Protein AF-A0A444HEC3-F1 (afdb_monomer_lite)

Structure (mmCIF, N/CA/C/O backbone):
data_AF-A0A444HEC3-F1
#
_entry.id   AF-A0A444HEC3-F1
#
loop_
_atom_site.group_PDB
_atom_site.id
_atom_site.type_symbol
_atom_site.label_atom_id
_atom_site.label_alt_id
_atom_site.label_comp_id
_atom_site.label_asym_id
_atom_site.label_entity_id
_atom_site.label_seq_id
_atom_site.pdbx_PDB_ins_code
_atom_site.Cartn_x
_atom_site.Cartn_y
_atom_site.Cartn_z
_atom_site.occupancy
_atom_site.B_iso_or_equiv
_atom_site.auth_seq_id
_atom_site.auth_comp_id
_atom_site.auth_asym_id
_atom_site.auth_atom_id
_atom_site.pdbx_PDB_model_num
ATOM 1 N N . MET A 1 1 ? -17.059 1.875 -1.170 1.00 78.69 1 MET A N 1
ATOM 2 C CA . MET A 1 1 ? -15.644 1.517 -1.378 1.00 78.69 1 MET A CA 1
ATOM 3 C C . MET A 1 1 ? -14.846 2.802 -1.392 1.00 78.69 1 MET A C 1
ATOM 5 O O . MET A 1 1 ? -15.307 3.768 -1.992 1.00 78.69 1 MET A O 1
ATOM 9 N N . ILE A 1 2 ? -13.735 2.839 -0.663 1.00 84.50 2 ILE A N 1
ATOM 10 C CA . ILE A 1 2 ? -12.868 4.011 -0.528 1.00 84.50 2 ILE A CA 1
ATOM 11 C C . ILE A 1 2 ? -11.611 3.725 -1.351 1.00 84.50 2 ILE A C 1
ATOM 13 O O . ILE A 1 2 ? -10.853 2.826 -0.981 1.00 84.50 2 ILE A O 1
ATOM 17 N N . PRO A 1 3 ? -11.403 4.428 -2.474 1.00 86.25 3 PRO A N 1
ATOM 18 C CA . PRO A 1 3 ? -10.212 4.248 -3.284 1.00 86.25 3 PRO A CA 1
ATOM 19 C C . PRO A 1 3 ? -9.025 4.979 -2.648 1.00 86.25 3 PRO A C 1
ATOM 21 O O . PRO A 1 3 ? -9.137 6.129 -2.219 1.00 86.25 3 PRO A O 1
ATOM 24 N N . TYR A 1 4 ? -7.869 4.329 -2.630 1.00 83.88 4 TYR A N 1
ATOM 25 C CA . TYR A 1 4 ? -6.601 4.911 -2.217 1.00 83.88 4 TYR A CA 1
ATOM 26 C C . TYR A 1 4 ? -5.529 4.583 -3.244 1.00 83.88 4 TYR A C 1
ATOM 28 O O . TYR A 1 4 ? -5.390 3.432 -3.651 1.00 83.88 4 TYR A O 1
ATOM 36 N N . GLN A 1 5 ? -4.749 5.583 -3.636 1.00 86.12 5 GLN A N 1
ATOM 37 C CA . GLN A 1 5 ? -3.659 5.399 -4.581 1.00 86.12 5 GLN A CA 1
ATOM 38 C C . GLN A 1 5 ? -2.347 5.856 -3.958 1.00 86.12 5 GLN A C 1
ATOM 40 O O . GLN A 1 5 ? -2.259 6.966 -3.431 1.00 86.12 5 GLN A O 1
ATOM 45 N N . ILE A 1 6 ? -1.312 5.028 -4.083 1.00 81.88 6 ILE A N 1
ATOM 46 C CA . ILE A 1 6 ? 0.049 5.399 -3.712 1.00 81.88 6 ILE A CA 1
ATOM 47 C C . ILE A 1 6 ? 1.045 5.041 -4.809 1.00 81.88 6 ILE A C 1
ATOM 49 O O . ILE A 1 6 ? 1.060 3.930 -5.334 1.00 81.88 6 ILE A O 1
ATOM 53 N N . THR A 1 7 ? 1.907 6.002 -5.129 1.00 84.50 7 THR A N 1
ATOM 54 C CA . THR A 1 7 ? 2.967 5.857 -6.125 1.00 84.50 7 THR A CA 1
ATOM 55 C C . THR A 1 7 ? 4.303 5.703 -5.418 1.00 84.50 7 THR A C 1
ATOM 57 O O . THR A 1 7 ? 4.728 6.588 -4.677 1.00 84.50 7 THR A O 1
ATOM 60 N N . ILE A 1 8 ? 4.978 4.584 -5.658 1.00 80.62 8 ILE A N 1
ATOM 61 C CA . ILE A 1 8 ? 6.290 4.271 -5.096 1.00 80.62 8 ILE A CA 1
ATOM 62 C C . ILE A 1 8 ? 7.302 4.173 -6.235 1.00 80.62 8 ILE A C 1
ATOM 64 O O . ILE A 1 8 ? 7.054 3.435 -7.186 1.00 80.62 8 ILE A O 1
ATOM 68 N N . PRO A 1 9 ? 8.463 4.843 -6.154 1.00 81.94 9 PRO A N 1
ATOM 69 C CA . PRO A 1 9 ? 9.528 4.650 -7.132 1.00 81.94 9 PRO A CA 1
ATOM 70 C C . PRO A 1 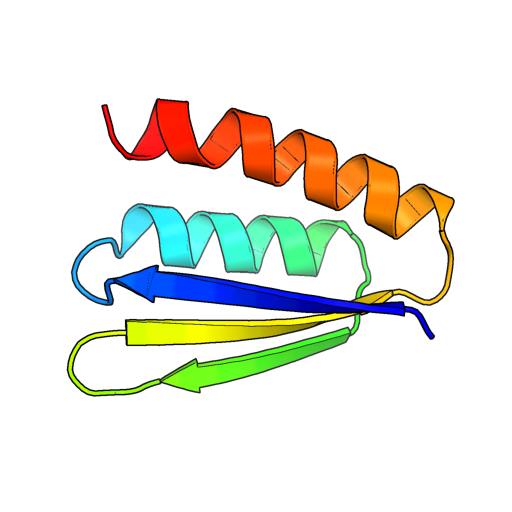9 ? 9.929 3.172 -7.208 1.00 81.94 9 PRO A C 1
ATOM 72 O O . PRO A 1 9 ? 10.191 2.544 -6.180 1.00 81.94 9 PRO A O 1
ATOM 75 N N . THR A 1 10 ? 9.999 2.605 -8.411 1.00 78.69 10 THR A N 1
ATOM 76 C CA . THR A 1 10 ? 10.302 1.180 -8.647 1.00 78.69 10 THR A CA 1
ATOM 77 C C . THR A 1 10 ? 11.662 0.778 -8.067 1.00 78.69 10 THR A C 1
ATOM 79 O O . THR A 1 10 ? 11.837 -0.354 -7.609 1.00 78.69 10 THR A O 1
ATOM 82 N N . GLU A 1 11 ? 12.603 1.721 -7.996 1.00 76.75 11 GLU A N 1
ATOM 83 C CA . GLU A 1 11 ? 13.916 1.550 -7.366 1.00 76.75 11 GLU A CA 1
ATOM 84 C C . GLU A 1 11 ? 13.816 1.200 -5.867 1.00 76.75 11 GLU A C 1
ATOM 86 O O . GLU A 1 11 ? 14.666 0.488 -5.331 1.00 76.75 11 GLU A O 1
ATOM 91 N N . LYS A 1 12 ? 12.726 1.593 -5.189 1.00 73.50 12 LYS A N 1
ATOM 92 C CA . LYS A 1 12 ? 12.461 1.297 -3.772 1.00 73.50 12 LYS A CA 1
ATOM 93 C C . LYS A 1 12 ? 11.778 -0.064 -3.593 1.00 73.50 12 LYS A C 1
ATOM 95 O O . LYS A 1 12 ? 10.682 -0.171 -3.038 1.00 73.50 12 LYS A O 1
ATOM 100 N N . LYS A 1 13 ? 12.449 -1.138 -4.033 1.00 70.62 13 LYS A N 1
ATOM 101 C CA . LYS A 1 13 ? 11.958 -2.534 -3.945 1.00 70.62 13 LYS A CA 1
ATOM 102 C C . LYS A 1 13 ? 11.491 -2.937 -2.537 1.00 70.62 13 LYS A C 1
ATOM 104 O O . LYS A 1 13 ? 10.475 -3.616 -2.413 1.00 70.62 13 LYS A O 1
ATOM 109 N N . THR A 1 14 ? 12.177 -2.486 -1.487 1.00 75.31 14 THR A N 1
ATOM 110 C CA . THR A 1 14 ? 11.824 -2.778 -0.085 1.00 75.31 14 THR A CA 1
ATOM 111 C C . THR A 1 14 ? 10.472 -2.180 0.313 1.00 75.31 14 THR A C 1
ATOM 113 O O . THR A 1 14 ? 9.675 -2.829 0.989 1.00 75.31 14 THR A O 1
ATOM 116 N N . LEU A 1 15 ? 10.183 -0.958 -0.145 1.00 71.38 15 LEU A N 1
ATOM 117 C CA . LEU A 1 15 ? 8.913 -0.280 0.114 1.00 71.38 15 LEU A CA 1
ATOM 118 C C . LEU A 1 15 ? 7.767 -0.964 -0.648 1.00 71.38 15 LEU A C 1
ATOM 120 O O . LEU A 1 15 ? 6.700 -1.185 -0.083 1.00 71.38 15 LEU A O 1
ATOM 124 N N . ASN A 1 16 ? 8.027 -1.403 -1.883 1.00 77.44 16 ASN A N 1
ATOM 125 C CA . ASN A 1 16 ? 7.096 -2.218 -2.669 1.00 77.44 16 ASN A CA 1
ATOM 126 C C . ASN A 1 16 ? 6.710 -3.530 -1.962 1.00 77.44 16 ASN A C 1
ATOM 128 O O . ASN A 1 16 ? 5.531 -3.861 -1.862 1.00 77.44 16 ASN A O 1
ATOM 132 N N . GLN A 1 17 ?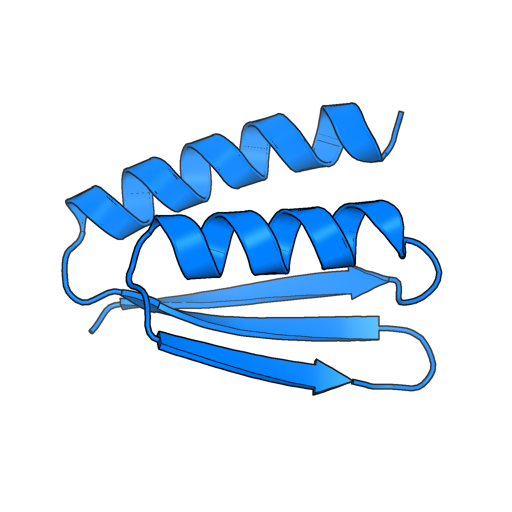 7.689 -4.271 -1.435 1.00 74.44 17 GLN A N 1
ATOM 133 C CA . GLN A 1 17 ? 7.428 -5.526 -0.719 1.00 74.44 17 GLN A CA 1
ATOM 134 C C . GLN A 1 17 ? 6.615 -5.308 0.559 1.00 74.44 17 GLN A C 1
ATOM 136 O O . GLN A 1 17 ? 5.679 -6.058 0.831 1.00 74.44 17 GLN A O 1
ATOM 141 N N . LYS A 1 18 ? 6.931 -4.262 1.329 1.00 74.00 18 LYS A N 1
ATOM 142 C CA . LYS A 1 18 ? 6.165 -3.934 2.536 1.00 74.00 18 LYS A CA 1
ATOM 143 C C . LYS A 1 18 ? 4.740 -3.492 2.223 1.00 74.00 18 LYS A C 1
ATOM 145 O O . LYS A 1 18 ? 3.835 -3.891 2.945 1.00 74.00 18 LYS A O 1
ATOM 150 N N . MET A 1 19 ? 4.522 -2.753 1.138 1.00 76.12 19 MET A N 1
ATOM 151 C CA . MET A 1 19 ? 3.167 -2.410 0.701 1.00 76.12 19 MET A CA 1
ATOM 152 C C . MET A 1 19 ? 2.336 -3.630 0.339 1.00 76.12 19 MET A C 1
ATOM 154 O O . MET A 1 19 ? 1.190 -3.730 0.765 1.00 76.12 19 MET A O 1
ATOM 158 N N . GLN A 1 20 ? 2.918 -4.578 -0.397 1.00 75.00 20 GLN A N 1
ATOM 159 C CA . GLN A 1 20 ? 2.236 -5.834 -0.710 1.00 75.00 20 GLN A CA 1
ATOM 160 C C . GLN A 1 20 ? 1.885 -6.609 0.563 1.00 75.00 20 GLN A C 1
ATOM 162 O O . GLN A 1 20 ? 0.758 -7.073 0.695 1.00 75.00 20 GLN A O 1
ATOM 167 N N . LEU A 1 21 ? 2.809 -6.694 1.527 1.00 72.12 21 LEU A N 1
ATOM 168 C CA . LEU A 1 21 ? 2.560 -7.355 2.812 1.00 72.12 21 LEU A CA 1
ATOM 169 C C . LEU A 1 21 ? 1.456 -6.668 3.627 1.00 72.12 21 LEU A C 1
ATOM 171 O O . LEU A 1 21 ? 0.600 -7.356 4.177 1.00 72.12 21 LEU A O 1
ATOM 175 N N . LEU A 1 22 ? 1.451 -5.334 3.685 1.00 72.06 22 LEU A N 1
ATOM 176 C CA . LEU A 1 22 ? 0.408 -4.565 4.370 1.00 72.06 22 LEU A CA 1
ATOM 177 C C . LEU A 1 22 ? -0.956 -4.781 3.710 1.00 72.06 22 LEU A C 1
ATOM 179 O O . LEU A 1 22 ? -1.920 -5.106 4.393 1.00 72.06 22 LEU A O 1
ATOM 183 N N . ALA A 1 23 ? -1.027 -4.688 2.382 1.00 71.81 23 ALA A N 1
ATOM 184 C CA . ALA A 1 23 ? -2.272 -4.892 1.651 1.00 71.81 23 ALA A CA 1
ATOM 185 C C . ALA A 1 23 ? -2.804 -6.334 1.796 1.00 71.81 23 ALA A C 1
ATOM 187 O O . ALA A 1 23 ? -4.005 -6.536 1.961 1.00 71.81 23 ALA A O 1
ATOM 188 N N . MET A 1 24 ? -1.916 -7.337 1.826 1.00 69.75 24 MET A N 1
ATOM 189 C CA . MET A 1 24 ? -2.282 -8.733 2.110 1.00 69.75 24 MET A CA 1
ATOM 190 C C . MET A 1 24 ? -2.776 -8.940 3.548 1.00 69.75 24 MET A C 1
ATOM 192 O O . MET A 1 24 ? -3.712 -9.707 3.762 1.00 69.75 24 MET A O 1
ATOM 196 N N . GLY A 1 25 ? -2.160 -8.279 4.533 1.00 66.38 25 GLY A N 1
ATOM 197 C CA . GLY A 1 25 ? -2.538 -8.388 5.945 1.00 66.38 25 GLY A CA 1
ATOM 198 C C . GLY A 1 25 ? -3.856 -7.691 6.288 1.00 66.38 25 GLY A C 1
ATOM 199 O O . GLY A 1 25 ? -4.543 -8.110 7.215 1.00 66.38 25 GLY A O 1
ATOM 200 N N . SER A 1 26 ? -4.225 -6.658 5.529 1.00 68.25 26 SER A N 1
ATOM 201 C CA . SER A 1 26 ? -5.443 -5.872 5.750 1.00 68.25 26 SER A CA 1
ATOM 202 C C . SER A 1 26 ? -6.689 -6.430 5.053 1.00 68.25 26 SER A C 1
ATOM 204 O O . SER A 1 26 ? -7.759 -5.865 5.228 1.00 68.25 26 SER A O 1
ATOM 206 N N . GLY A 1 27 ? -6.590 -7.511 4.267 1.00 67.56 27 GLY A N 1
ATOM 207 C CA . GLY A 1 27 ? -7.750 -8.094 3.571 1.00 67.56 27 GLY A CA 1
ATOM 208 C C . GLY A 1 27 ? -8.368 -7.180 2.503 1.00 67.56 27 GLY A C 1
ATOM 209 O O . GLY A 1 27 ? -9.524 -7.361 2.123 1.00 67.56 27 GLY A O 1
ATOM 210 N N . VAL A 1 28 ? -7.605 -6.196 2.026 1.00 75.94 28 VAL A N 1
ATOM 211 C CA . VAL A 1 28 ? -8.061 -5.181 1.072 1.00 75.94 28 VAL A CA 1
ATOM 212 C C . VAL A 1 28 ? -7.781 -5.623 -0.355 1.00 75.94 28 VAL A C 1
ATOM 214 O O . VAL A 1 28 ? -6.762 -6.257 -0.643 1.00 75.94 28 VAL A O 1
ATOM 217 N N . TRP A 1 29 ? -8.682 -5.275 -1.269 1.00 79.88 29 TRP A N 1
ATOM 218 C CA . TRP A 1 29 ? -8.451 -5.499 -2.690 1.00 79.88 29 TRP A CA 1
ATOM 219 C C . TRP A 1 29 ? -7.491 -4.438 -3.204 1.00 79.88 29 TRP A C 1
ATOM 221 O O . TRP A 1 29 ? -7.651 -3.257 -2.906 1.00 79.88 29 TRP A O 1
ATOM 231 N N . TYR A 1 30 ? -6.483 -4.848 -3.967 1.00 81.94 30 TYR A N 1
ATOM 232 C CA . TYR A 1 30 ? -5.566 -3.908 -4.591 1.00 81.94 30 TYR A CA 1
ATOM 233 C C . TYR A 1 30 ? -5.152 -4.364 -5.985 1.00 81.94 30 TYR A C 1
ATOM 235 O O . TYR A 1 30 ? -5.016 -5.559 -6.256 1.00 81.94 30 TYR A O 1
ATOM 243 N N . THR A 1 31 ? -4.904 -3.400 -6.861 1.00 87.06 31 THR A N 1
ATOM 244 C CA . THR A 1 31 ? -4.242 -3.595 -8.146 1.00 87.06 31 THR A CA 1
ATOM 245 C C . THR A 1 31 ? -2.902 -2.868 -8.146 1.00 87.06 31 THR A C 1
ATOM 247 O O . THR A 1 31 ? -2.693 -1.885 -7.429 1.00 87.06 31 THR A O 1
ATOM 250 N N . ILE A 1 32 ? -1.950 -3.406 -8.908 1.00 86.88 32 ILE A N 1
ATOM 251 C CA . ILE A 1 32 ? -0.608 -2.841 -9.031 1.00 86.88 32 ILE A CA 1
ATOM 252 C C . ILE A 1 32 ? -0.353 -2.512 -10.495 1.00 86.88 32 ILE A C 1
ATOM 254 O O . ILE A 1 32 ? -0.264 -3.420 -11.322 1.00 86.88 32 ILE A O 1
ATOM 258 N N . ASP A 1 33 ? -0.128 -1.236 -10.780 1.00 88.94 33 ASP A N 1
ATOM 259 C CA . ASP A 1 33 ? 0.292 -0.745 -12.086 1.00 88.94 33 ASP A CA 1
ATOM 260 C C . ASP A 1 33 ? 1.787 -0.419 -12.048 1.00 88.94 33 ASP A C 1
ATOM 262 O O . ASP A 1 33 ? 2.243 0.492 -11.354 1.00 88.94 33 ASP A O 1
ATOM 266 N N . LYS A 1 34 ? 2.588 -1.201 -12.776 1.00 83.75 34 LYS A N 1
ATOM 267 C CA . LYS A 1 34 ? 4.042 -1.013 -12.848 1.00 83.75 34 LYS A CA 1
ATOM 268 C C . LYS A 1 34 ? 4.407 -0.241 -14.105 1.00 83.75 34 LYS A C 1
ATOM 270 O O . LYS A 1 34 ? 4.096 -0.656 -15.216 1.00 83.75 34 LYS A O 1
ATOM 275 N N . THR A 1 35 ? 5.134 0.843 -13.910 1.00 83.75 35 THR A N 1
ATOM 276 C CA . THR A 1 35 ? 5.799 1.624 -14.952 1.00 83.75 35 THR A CA 1
ATOM 277 C C . THR A 1 35 ? 7.314 1.510 -14.789 1.00 83.75 35 THR A C 1
ATOM 279 O O . THR A 1 35 ? 7.803 1.024 -13.766 1.00 83.75 35 THR A O 1
ATOM 282 N N . GLU A 1 36 ? 8.061 1.974 -15.792 1.00 82.94 36 GLU A N 1
ATOM 283 C CA . GLU A 1 36 ? 9.530 1.912 -15.827 1.00 82.94 36 GLU A CA 1
ATOM 284 C C . GLU A 1 36 ? 10.171 2.508 -14.562 1.00 82.94 36 GLU A C 1
ATOM 286 O O . GLU A 1 36 ? 11.068 1.907 -13.977 1.00 82.94 36 GLU A O 1
ATOM 291 N N . ASN A 1 37 ? 9.616 3.618 -14.065 1.00 85.50 37 ASN A N 1
ATOM 292 C CA . ASN A 1 37 ? 10.160 4.340 -12.914 1.00 85.50 37 ASN A CA 1
ATOM 293 C C . ASN A 1 37 ? 9.314 4.215 -11.643 1.00 85.50 37 ASN A C 1
ATOM 295 O O . ASN A 1 37 ? 9.839 4.407 -10.550 1.00 85.50 37 ASN A O 1
ATOM 299 N N . ASN A 1 38 ? 8.025 3.879 -11.751 1.00 85.31 38 ASN A N 1
ATOM 300 C CA . ASN A 1 38 ? 7.101 3.877 -10.616 1.00 85.31 38 ASN A CA 1
ATOM 301 C C . ASN A 1 38 ? 6.234 2.620 -10.556 1.00 85.31 38 ASN A C 1
ATOM 303 O O . ASN A 1 38 ? 5.758 2.122 -11.569 1.00 85.31 38 ASN A O 1
ATOM 307 N N . THR A 1 39 ? 5.947 2.165 -9.347 1.00 85.75 39 THR A N 1
ATOM 308 C CA . THR A 1 39 ? 4.927 1.173 -9.032 1.00 85.75 39 THR A CA 1
ATOM 309 C C . THR A 1 39 ? 3.774 1.883 -8.334 1.00 85.75 39 THR A C 1
ATOM 311 O O . THR A 1 39 ? 3.957 2.481 -7.274 1.00 85.75 39 THR A O 1
ATOM 314 N N . VAL A 1 40 ? 2.595 1.844 -8.940 1.00 87.06 40 VAL A N 1
ATOM 315 C CA . VAL A 1 40 ? 1.373 2.446 -8.412 1.00 87.06 40 VAL A CA 1
ATOM 316 C C . VAL A 1 40 ? 0.530 1.345 -7.786 1.00 87.06 40 VAL A C 1
ATOM 318 O O . VAL A 1 40 ? 0.259 0.334 -8.428 1.00 87.06 40 VAL A O 1
ATOM 321 N N . TYR A 1 41 ? 0.128 1.535 -6.534 1.00 85.69 41 TYR A N 1
ATOM 322 C CA . TYR A 1 41 ? -0.832 0.675 -5.850 1.00 85.69 41 TYR A CA 1
ATOM 323 C C . TYR A 1 41 ? -2.165 1.395 -5.805 1.00 85.69 41 TYR A C 1
ATOM 325 O O . TYR A 1 41 ? -2.257 2.484 -5.240 1.00 85.69 41 TYR A O 1
ATOM 333 N N . ASN A 1 42 ? -3.178 0.762 -6.376 1.00 88.12 42 ASN A N 1
ATOM 334 C CA . ASN A 1 42 ? -4.569 1.170 -6.299 1.00 88.12 42 ASN A CA 1
ATOM 335 C C . ASN A 1 42 ? -5.260 0.220 -5.328 1.00 88.12 42 ASN A C 1
ATOM 337 O O . ASN A 1 42 ? -5.325 -0.974 -5.586 1.00 88.12 42 ASN A O 1
ATOM 341 N N . ILE A 1 43 ? -5.716 0.722 -4.190 1.00 85.44 43 ILE A N 1
ATOM 342 C CA . ILE A 1 43 ? -6.235 -0.079 -3.083 1.00 85.44 43 ILE A CA 1
ATOM 343 C C . ILE A 1 43 ? -7.678 0.343 -2.824 1.00 85.44 43 ILE A C 1
ATOM 345 O O . ILE A 1 43 ? -7.973 1.532 -2.713 1.00 85.44 43 ILE A O 1
ATOM 349 N N . GLU A 1 44 ? -8.577 -0.627 -2.724 1.00 86.94 44 GLU A N 1
ATOM 350 C CA . GLU A 1 44 ? -9.994 -0.417 -2.458 1.00 86.94 44 GLU A CA 1
ATOM 351 C C . GLU A 1 44 ? -10.355 -0.952 -1.073 1.00 86.94 44 GLU A C 1
ATOM 353 O O . GLU A 1 44 ? -10.342 -2.158 -0.813 1.00 86.94 44 GLU A O 1
ATOM 358 N N . PHE A 1 45 ? -10.720 -0.033 -0.182 1.00 82.44 45 PHE A N 1
ATOM 359 C CA . PHE A 1 45 ? -11.157 -0.358 1.171 1.00 82.44 45 PHE A CA 1
ATOM 360 C C . PHE A 1 45 ? -12.678 -0.465 1.223 1.00 82.44 45 PHE A C 1
ATOM 362 O O . PHE A 1 45 ? -13.405 0.341 0.623 1.00 82.44 45 PHE A O 1
ATOM 369 N N . GLN A 1 46 ? -13.183 -1.449 1.965 1.00 82.12 46 GLN A N 1
ATOM 370 C CA . GLN A 1 46 ? -14.622 -1.580 2.188 1.00 82.12 46 GLN A CA 1
ATOM 371 C C . GLN A 1 46 ? -15.100 -0.653 3.305 1.00 82.12 46 GLN A C 1
ATOM 373 O O . GLN A 1 46 ? -16.186 -0.078 3.192 1.00 82.12 46 GLN A O 1
ATOM 378 N N . LEU A 1 47 ? -14.274 -0.466 4.338 1.00 84.31 47 LEU A N 1
ATOM 379 C CA . LEU A 1 47 ? -14.598 0.308 5.532 1.00 84.31 47 LEU A CA 1
ATOM 380 C C . LEU A 1 47 ? -13.612 1.467 5.752 1.00 84.31 47 LEU A C 1
ATOM 382 O O . LEU A 1 47 ? -12.413 1.344 5.516 1.00 84.31 47 LEU A O 1
ATOM 386 N N . GLN A 1 48 ? -14.120 2.588 6.275 1.00 82.75 48 GLN A N 1
ATOM 387 C CA . GLN A 1 48 ? -13.313 3.774 6.607 1.00 82.75 48 GLN A CA 1
ATOM 388 C C . GLN A 1 48 ? -12.276 3.491 7.701 1.00 82.75 48 GLN A C 1
ATOM 390 O O . GLN A 1 48 ? -11.147 3.949 7.605 1.00 82.75 48 GLN A O 1
ATOM 395 N N . ASN A 1 49 ? -12.632 2.668 8.691 1.00 84.81 49 ASN A N 1
ATOM 396 C CA . ASN A 1 49 ? -11.718 2.213 9.745 1.00 84.81 49 ASN A CA 1
ATOM 397 C C . ASN A 1 49 ? -10.444 1.572 9.160 1.00 84.81 49 ASN A C 1
ATOM 399 O O . ASN A 1 49 ? -9.342 1.885 9.605 1.00 84.81 49 ASN A O 1
ATOM 403 N N . GLU A 1 50 ? -10.598 0.701 8.158 1.00 78.62 50 GLU A N 1
ATOM 404 C CA . GLU A 1 50 ? -9.481 -0.038 7.564 1.00 78.62 50 GLU A CA 1
ATOM 405 C C . GLU A 1 50 ? -8.599 0.898 6.745 1.00 78.62 50 GLU A C 1
ATOM 407 O O . GLU A 1 50 ? -7.374 0.798 6.783 1.00 78.62 50 GLU A O 1
ATOM 412 N N . PHE A 1 51 ? -9.234 1.844 6.049 1.00 83.25 51 PHE A N 1
ATOM 413 C CA . PHE A 1 51 ? -8.545 2.911 5.340 1.00 83.25 51 PHE A CA 1
ATOM 414 C C . PHE A 1 51 ? -7.723 3.782 6.296 1.00 83.25 51 PHE A C 1
ATOM 416 O O . PHE A 1 51 ? -6.552 4.0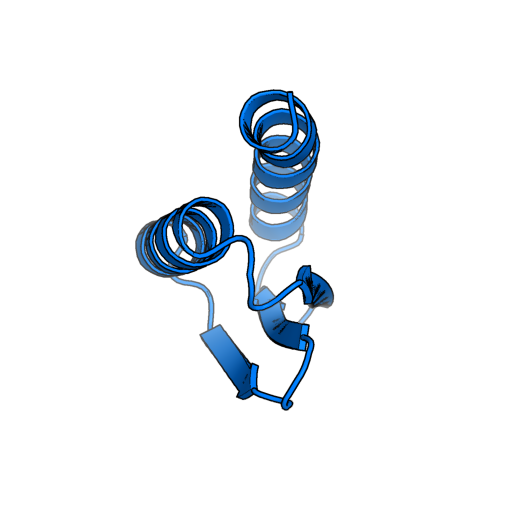23 6.022 1.00 83.25 51 PHE A O 1
ATOM 423 N N . ASP A 1 52 ? -8.294 4.226 7.419 1.00 84.69 52 ASP A N 1
ATOM 424 C CA . ASP A 1 52 ? -7.595 5.083 8.382 1.00 84.69 52 ASP A CA 1
ATOM 425 C C . ASP A 1 52 ? -6.406 4.347 9.025 1.00 84.69 52 ASP A C 1
ATOM 427 O O . ASP A 1 52 ? -5.305 4.895 9.086 1.00 84.69 52 ASP A O 1
ATOM 431 N N . LEU A 1 53 ? -6.588 3.077 9.416 1.00 80.25 53 LEU A N 1
ATOM 432 C CA . LEU A 1 53 ? -5.517 2.220 9.945 1.00 80.25 53 LEU A CA 1
ATOM 433 C C . LEU A 1 53 ? -4.394 1.998 8.928 1.00 80.25 53 LEU A C 1
ATOM 435 O O . LEU A 1 53 ? -3.209 2.099 9.262 1.00 80.25 53 LEU A O 1
ATOM 439 N N . PHE A 1 54 ? -4.752 1.689 7.681 1.00 79.75 54 PHE A N 1
ATOM 440 C CA . PHE A 1 54 ? -3.783 1.465 6.618 1.00 79.75 54 PHE A CA 1
ATOM 441 C C . PHE A 1 54 ? -3.039 2.750 6.268 1.00 79.75 54 PHE A C 1
ATOM 443 O O . PHE A 1 54 ? -1.811 2.740 6.198 1.00 79.75 54 PHE A O 1
ATOM 450 N N . LYS A 1 55 ? -3.761 3.861 6.093 1.00 79.56 55 LYS A N 1
ATOM 451 C CA . LYS A 1 55 ? -3.187 5.167 5.775 1.00 79.56 55 LYS A CA 1
ATOM 452 C C . LYS A 1 55 ? -2.213 5.605 6.861 1.00 79.56 55 LYS A C 1
ATOM 454 O O . LYS A 1 55 ? -1.088 5.957 6.530 1.00 79.56 55 LYS A O 1
ATOM 459 N N . GLU A 1 56 ? -2.588 5.499 8.134 1.00 83.94 56 GLU A N 1
ATOM 460 C CA . GLU A 1 56 ? -1.693 5.837 9.243 1.00 83.94 56 GLU A CA 1
ATOM 461 C C . GLU A 1 56 ? -0.431 4.955 9.245 1.00 83.94 56 GLU A C 1
ATOM 463 O O . GLU A 1 56 ? 0.686 5.450 9.407 1.00 83.94 56 GLU A O 1
ATOM 468 N N . THR A 1 57 ? -0.593 3.647 9.021 1.00 76.19 57 THR A N 1
ATOM 469 C CA . THR A 1 57 ? 0.527 2.694 8.969 1.00 76.19 57 THR A CA 1
ATOM 470 C C . T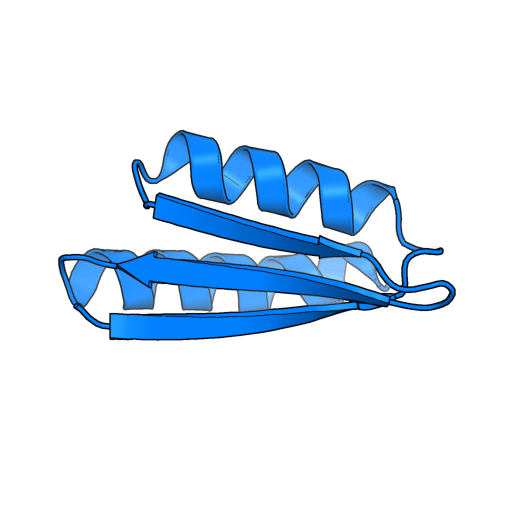HR A 1 57 ? 1.471 3.002 7.809 1.00 76.19 57 THR A C 1
ATOM 472 O O . THR A 1 57 ? 2.689 2.985 7.975 1.00 7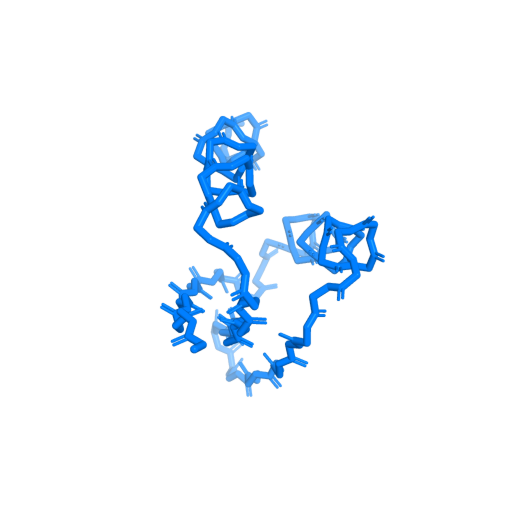6.19 57 THR A O 1
ATOM 475 N N . VAL A 1 58 ? 0.924 3.319 6.638 1.00 75.00 58 VAL A N 1
ATOM 476 C CA . VAL A 1 58 ? 1.680 3.706 5.448 1.00 75.00 58 VAL A CA 1
ATOM 477 C C . VAL A 1 58 ? 2.394 5.039 5.649 1.00 75.00 58 VAL A C 1
ATOM 479 O O . VAL A 1 58 ? 3.589 5.129 5.375 1.00 75.00 58 VAL A O 1
ATOM 482 N N . GLU A 1 59 ? 1.706 6.059 6.161 1.00 75.44 59 GLU A N 1
ATOM 483 C CA . GLU A 1 59 ? 2.280 7.384 6.422 1.00 75.44 59 GLU A CA 1
ATOM 484 C C . GLU A 1 59 ? 3.413 7.330 7.456 1.00 75.44 59 GLU A C 1
ATOM 486 O O . GLU A 1 59 ? 4.361 8.104 7.348 1.00 75.44 59 GLU A O 1
ATOM 491 N N . LYS A 1 60 ? 3.370 6.386 8.405 1.00 75.31 60 LYS A N 1
ATOM 492 C CA . LYS A 1 60 ? 4.480 6.105 9.332 1.00 75.31 60 LYS A CA 1
ATOM 493 C C . LYS A 1 60 ? 5.597 5.275 8.689 1.00 75.31 60 LYS A C 1
ATOM 495 O O . LYS A 1 60 ? 6.771 5.576 8.879 1.00 75.31 60 LYS A O 1
ATOM 500 N N . ALA A 1 61 ? 5.253 4.265 7.890 1.00 66.88 61 ALA A N 1
ATOM 501 C CA . ALA A 1 61 ? 6.229 3.358 7.293 1.00 66.88 61 ALA A CA 1
ATOM 502 C C . ALA A 1 61 ? 7.042 3.993 6.153 1.00 66.88 61 ALA A C 1
ATOM 504 O O . ALA A 1 61 ? 8.216 3.665 6.003 1.00 66.88 61 ALA A O 1
ATOM 505 N N . ILE A 1 62 ? 6.455 4.884 5.341 1.00 66.69 62 ILE A N 1
ATOM 506 C CA . ILE A 1 62 ? 7.159 5.558 4.234 1.00 66.69 62 ILE A CA 1
ATOM 507 C C . ILE A 1 62 ? 8.418 6.290 4.724 1.00 66.69 62 ILE A C 1
ATOM 509 O O . ILE A 1 62 ? 9.486 5.974 4.201 1.00 66.69 62 ILE A O 1
ATOM 513 N N . PRO A 1 63 ? 8.358 7.219 5.703 1.00 64.25 63 PRO A N 1
ATOM 514 C CA . PRO A 1 63 ? 9.544 7.936 6.160 1.00 64.25 63 PRO A CA 1
ATOM 515 C C . PRO A 1 63 ? 10.607 7.001 6.748 1.00 64.25 63 PRO A C 1
ATOM 517 O O . PRO A 1 63 ? 11.772 7.151 6.392 1.00 64.25 63 PRO A O 1
ATOM 520 N N . GLU A 1 64 ? 10.225 5.984 7.532 1.00 56.47 64 GLU A N 1
ATOM 521 C CA . GLU A 1 64 ? 11.158 4.964 8.056 1.00 56.47 64 GLU A CA 1
ATOM 522 C C . GLU A 1 64 ? 11.827 4.110 6.964 1.00 56.47 64 GLU A C 1
ATOM 524 O O . GLU A 1 64 ? 12.851 3.481 7.207 1.00 56.47 64 GLU A O 1
ATOM 529 N N . LEU A 1 65 ? 11.252 4.055 5.761 1.00 52.44 65 LEU A N 1
ATOM 530 C CA . LEU A 1 65 ? 11.759 3.270 4.630 1.00 52.44 65 LEU A CA 1
ATOM 531 C C . LEU A 1 65 ? 12.492 4.101 3.582 1.0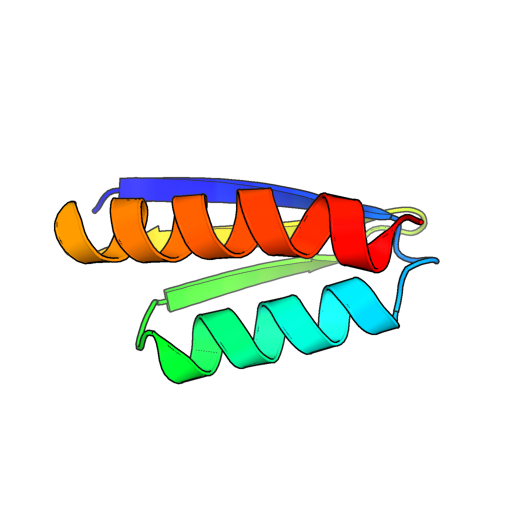0 52.44 65 LEU A C 1
ATOM 533 O O . LEU A 1 65 ? 13.081 3.542 2.654 1.00 52.44 65 LEU A O 1
ATOM 537 N N . THR A 1 66 ? 12.396 5.424 3.686 1.00 47.12 66 THR A N 1
ATOM 538 C CA . THR A 1 66 ? 13.082 6.376 2.811 1.00 47.12 66 THR A CA 1
ATOM 539 C C . THR A 1 66 ? 14.257 7.089 3.472 1.00 47.12 66 THR A C 1
ATOM 541 O O . THR A 1 66 ? 14.963 7.798 2.755 1.00 47.12 66 THR A O 1
ATOM 544 N N . ALA A 1 67 ? 14.440 6.911 4.784 1.00 46.19 67 ALA A N 1
ATOM 545 C CA . ALA A 1 67 ? 15.637 7.293 5.533 1.00 46.19 67 ALA A CA 1
ATOM 546 C C . ALA A 1 67 ? 16.750 6.248 5.356 1.00 46.19 67 ALA A C 1
ATOM 548 O O . ALA A 1 67 ? 17.925 6.671 5.289 1.00 46.19 67 ALA A O 1
#

Radius of gyration: 11.41 Å; chains: 1; bounding box: 31×17×26 Å

Foldseek 3Di:
DDKDKDKDFPVLVVLVVVLVVLLVVLVWDWDWDDDPTIIMIITDDPDPVSVVVSVVVSVVVVVVSVD

pLDDT: mean 77.45, std 9.23, range [46.19, 88.94]

Sequence (67 aa):
MIPYQITIPTEKKTLNQKMQLLAMGSGVWYTIDKTENNTVYNIEFQLQNEFDLFKETVEKAIPELTA

Secondary structure (DSSP, 8-state):
-EEEEEEEETT-HHHHHHHHHHHHHTT-EEEEEE-SSEEEEEEEESSHHHHHHHHHHHHHHHHHHH-

Organism: NCBI:txid2502784